Protein AF-A0A6M0ARW4-F1 (afdb_monomer_lite)

Structure (mmCIF, N/CA/C/O backbone):
data_AF-A0A6M0ARW4-F1
#
_entry.id   AF-A0A6M0ARW4-F1
#
loop_
_atom_site.group_PDB
_atom_site.id
_atom_site.type_symbol
_atom_site.label_atom_id
_atom_site.label_alt_id
_atom_site.label_comp_id
_atom_site.label_asym_id
_atom_site.label_entity_id
_atom_site.label_seq_id
_atom_site.pdbx_PDB_ins_code
_atom_site.Cartn_x
_atom_site.Cartn_y
_atom_site.Cartn_z
_atom_site.occupancy
_atom_site.B_iso_or_equiv
_atom_site.auth_seq_id
_atom_site.auth_comp_id
_atom_site.auth_asym_id
_atom_site.auth_atom_id
_atom_site.pdbx_PDB_model_num
ATOM 1 N N . GLY A 1 1 ? 1.676 -2.191 12.929 1.00 78.69 1 GLY A N 1
ATOM 2 C CA . GLY A 1 1 ? 1.325 -2.991 14.119 1.00 78.69 1 GLY A CA 1
ATOM 3 C C . GLY A 1 1 ? 0.892 -2.120 15.282 1.00 78.69 1 GLY A C 1
ATOM 4 O O . GLY A 1 1 ? -0.238 -2.242 15.729 1.00 78.69 1 GLY A O 1
ATOM 5 N N . GLU A 1 2 ? 1.760 -1.214 15.736 1.00 92.44 2 GLU A N 1
ATOM 6 C CA . GLU A 1 2 ? 1.558 -0.422 16.962 1.00 92.44 2 GLU A CA 1
ATOM 7 C C . GLU A 1 2 ? 0.246 0.374 17.004 1.00 92.44 2 GLU A C 1
ATOM 9 O O . GLU A 1 2 ? -0.464 0.299 18.000 1.00 92.44 2 GLU A O 1
ATOM 14 N N . ARG A 1 3 ? -0.133 1.066 15.91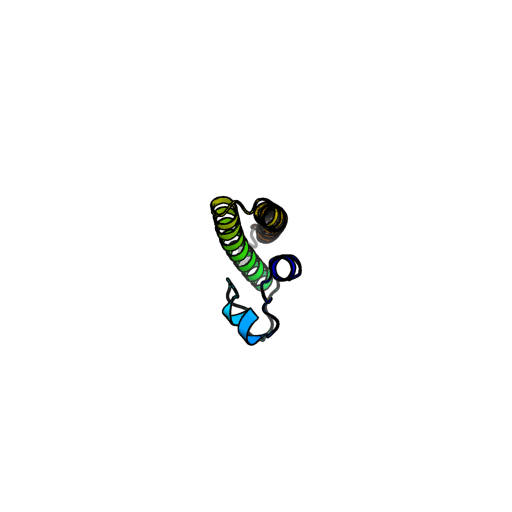6 1.00 93.00 3 ARG A N 1
ATOM 15 C CA . ARG A 1 3 ? -1.409 1.808 15.847 1.00 93.00 3 ARG A CA 1
ATOM 16 C C . ARG A 1 3 ? -2.624 0.909 16.084 1.00 93.00 3 ARG A C 1
ATOM 18 O O . ARG A 1 3 ? -3.505 1.286 16.844 1.00 93.00 3 ARG A O 1
ATOM 25 N N . LEU A 1 4 ? -2.656 -0.265 15.452 1.00 93.38 4 LEU A N 1
ATOM 26 C CA . LEU A 1 4 ? -3.754 -1.223 15.587 1.00 93.38 4 LEU A CA 1
ATOM 27 C C . LEU A 1 4 ? -3.836 -1.763 17.022 1.00 93.38 4 LEU A C 1
ATOM 29 O O . LEU A 1 4 ? -4.915 -1.763 17.603 1.00 93.38 4 LEU A O 1
ATOM 33 N N . ASN A 1 5 ? -2.691 -2.127 17.610 1.00 94.50 5 ASN A N 1
ATOM 34 C CA . ASN A 1 5 ? -2.610 -2.563 19.007 1.00 94.50 5 ASN A CA 1
ATOM 35 C C . ASN A 1 5 ? -3.043 -1.466 19.990 1.00 94.50 5 ASN A C 1
ATOM 37 O O . ASN A 1 5 ? -3.802 -1.729 20.916 1.00 94.50 5 ASN A O 1
ATOM 41 N N . GLY A 1 6 ? -2.629 -0.217 19.756 1.00 93.19 6 GLY A N 1
ATOM 42 C CA . GLY A 1 6 ? -3.037 0.935 20.565 1.00 93.19 6 GLY A CA 1
ATOM 43 C C . GLY A 1 6 ? -4.536 1.258 20.493 1.00 93.19 6 GLY A C 1
ATOM 44 O O . GLY A 1 6 ? -5.058 1.885 21.407 1.00 93.19 6 GLY A O 1
ATOM 45 N N . LEU A 1 7 ? -5.232 0.811 19.442 1.00 94.62 7 LEU A N 1
ATOM 46 C CA . LEU A 1 7 ? -6.692 0.898 19.302 1.00 94.62 7 LEU A CA 1
ATOM 47 C C . LEU A 1 7 ? -7.423 -0.354 19.836 1.00 94.62 7 LEU A C 1
ATOM 49 O O . LEU A 1 7 ? -8.636 -0.462 19.679 1.00 94.62 7 LEU A O 1
ATOM 53 N N . GLY A 1 8 ? -6.703 -1.298 20.455 1.00 95.50 8 GLY A N 1
ATOM 54 C CA . GLY A 1 8 ? -7.257 -2.541 21.004 1.00 95.50 8 GLY A CA 1
ATOM 55 C C . GLY A 1 8 ? -7.377 -3.699 20.004 1.00 95.50 8 GLY A C 1
ATOM 56 O O . GLY A 1 8 ? -7.961 -4.727 20.335 1.00 95.50 8 GLY A O 1
ATOM 57 N N . GLY A 1 9 ? -6.844 -3.558 18.787 1.00 94.06 9 GLY A N 1
ATOM 58 C CA . GLY A 1 9 ? -6.813 -4.623 17.781 1.00 94.06 9 GLY A CA 1
ATOM 59 C C . GLY A 1 9 ? -5.581 -5.525 17.897 1.00 94.06 9 GLY A C 1
ATOM 60 O O . GLY A 1 9 ? -4.532 -5.109 18.376 1.00 94.06 9 GLY A O 1
ATOM 61 N N . ILE A 1 10 ? -5.668 -6.759 17.397 1.00 95.12 10 ILE A N 1
ATOM 62 C CA . ILE A 1 10 ? -4.538 -7.702 17.383 1.00 95.12 10 ILE A CA 1
ATOM 63 C C . ILE A 1 10 ? -3.904 -7.695 15.982 1.00 95.12 10 ILE A C 1
ATOM 65 O O . ILE A 1 10 ? -4.593 -8.021 15.012 1.00 95.12 10 ILE A O 1
ATOM 69 N N . PRO A 1 11 ? -2.620 -7.317 15.825 1.00 94.50 11 PRO A N 1
ATOM 70 C CA . PRO A 1 11 ? -1.964 -7.336 14.522 1.00 94.50 11 PRO A CA 1
ATOM 71 C C . PRO A 1 11 ? -1.752 -8.762 14.008 1.00 94.50 11 PRO A C 1
ATOM 73 O O . PRO A 1 11 ? -1.506 -9.686 14.780 1.00 94.50 11 PRO A O 1
ATOM 76 N N . ALA A 1 12 ? -1.796 -8.930 12.684 1.00 94.81 12 ALA A N 1
ATOM 77 C CA . ALA A 1 12 ? -1.384 -10.174 12.047 1.00 94.81 12 ALA A CA 1
ATOM 78 C C . ALA A 1 12 ? 0.122 -10.394 12.260 1.00 94.81 12 ALA A C 1
ATOM 80 O O . ALA A 1 12 ? 0.930 -9.515 11.958 1.00 94.81 12 ALA A O 1
ATOM 81 N N . THR A 1 13 ? 0.487 -11.563 12.785 1.00 93.50 13 THR A N 1
ATOM 82 C CA . THR A 1 13 ? 1.881 -11.921 13.099 1.00 93.50 13 THR A CA 1
ATOM 83 C C . THR A 1 13 ? 2.339 -13.220 12.439 1.00 93.50 13 THR A C 1
ATOM 85 O O . THR A 1 13 ? 3.540 -13.459 12.356 1.00 93.50 13 THR A O 1
ATOM 88 N N . SER A 1 14 ? 1.420 -14.059 11.949 1.00 95.88 14 SER A N 1
ATOM 89 C CA . SER A 1 14 ? 1.763 -15.302 11.254 1.00 95.88 14 SER A CA 1
ATOM 90 C C . SER A 1 14 ? 1.925 -15.077 9.751 1.00 95.88 14 SER A C 1
ATOM 92 O O . SER A 1 14 ? 1.160 -14.329 9.141 1.00 95.88 14 SER A O 1
ATOM 94 N N . PHE A 1 15 ? 2.876 -15.780 9.127 1.00 94.69 15 PHE A N 1
ATOM 95 C CA . PHE A 1 15 ? 3.090 -15.704 7.676 1.00 94.69 15 PHE A CA 1
ATOM 96 C C . PHE A 1 15 ? 1.842 -16.078 6.873 1.00 94.69 15 PHE A C 1
ATOM 98 O O . PHE A 1 15 ? 1.525 -15.406 5.900 1.00 94.69 15 PHE A O 1
ATOM 105 N N . ALA A 1 16 ? 1.088 -17.087 7.323 1.00 96.19 16 ALA A N 1
ATOM 106 C CA . ALA A 1 16 ? -0.162 -17.481 6.679 1.00 96.19 16 ALA A CA 1
ATOM 107 C C . ALA A 1 16 ? -1.183 -16.332 6.653 1.00 96.19 16 ALA A C 1
ATOM 109 O O . ALA A 1 16 ? -1.778 -16.064 5.613 1.00 96.19 16 ALA A O 1
ATOM 110 N N . LYS A 1 17 ? -1.347 -15.605 7.770 1.00 95.69 17 LYS A N 1
ATOM 111 C CA . LYS A 1 17 ? -2.289 -14.481 7.823 1.00 95.69 17 LYS A CA 1
ATOM 112 C C . LYS A 1 17 ? -1.792 -13.275 7.029 1.00 95.69 17 LYS A C 1
ATOM 114 O O . LYS A 1 17 ? -2.598 -12.579 6.425 1.00 95.69 17 LYS A O 1
ATOM 119 N N . LEU A 1 18 ? -0.482 -13.028 7.016 1.00 94.94 18 LEU A N 1
ATOM 120 C CA . LEU A 1 18 ? 0.112 -11.974 6.191 1.00 94.94 18 LEU A CA 1
ATOM 121 C C . LEU A 1 18 ? -0.087 -12.253 4.695 1.00 94.94 18 LEU A C 1
ATOM 123 O O . LEU A 1 18 ? -0.452 -11.339 3.965 1.00 94.94 18 LEU A O 1
ATOM 127 N N . ALA A 1 19 ? 0.081 -13.505 4.261 1.00 94.19 19 ALA A N 1
ATOM 128 C CA . ALA A 1 19 ? -0.179 -13.917 2.884 1.00 94.19 19 ALA A CA 1
ATOM 129 C C . ALA A 1 19 ? -1.664 -13.773 2.512 1.00 94.19 19 ALA A C 1
ATOM 131 O O . ALA A 1 19 ? -1.976 -13.243 1.452 1.00 94.19 19 ALA A O 1
ATOM 132 N N . GLU A 1 20 ? -2.579 -14.171 3.404 1.00 95.19 20 GLU A N 1
ATOM 133 C CA . GLU A 1 20 ? -4.031 -14.012 3.213 1.00 95.19 20 GLU A CA 1
ATOM 134 C C . GLU A 1 20 ? -4.448 -12.539 3.052 1.00 95.19 20 GLU A C 1
ATOM 136 O O . GLU A 1 20 ? -5.352 -12.225 2.285 1.00 95.19 20 GLU A O 1
ATOM 141 N N . LEU A 1 21 ? -3.792 -11.630 3.779 1.00 95.94 21 LEU A N 1
ATOM 142 C CA . LEU A 1 21 ? -4.080 -10.193 3.750 1.00 95.94 21 LEU A CA 1
ATOM 143 C C . LEU A 1 21 ? -3.291 -9.429 2.672 1.00 95.94 21 LEU A C 1
ATOM 145 O O . LEU A 1 21 ? -3.430 -8.208 2.570 1.00 95.94 21 LEU A O 1
ATOM 149 N N . CYS A 1 22 ? -2.443 -10.106 1.896 1.00 96.44 22 CYS A N 1
ATOM 150 C CA . CYS A 1 22 ? -1.624 -9.466 0.877 1.00 96.44 22 CYS A CA 1
ATOM 151 C C . CYS A 1 22 ? -2.499 -8.958 -0.278 1.00 96.44 22 CYS A C 1
ATOM 153 O O . CYS A 1 22 ? -3.357 -9.673 -0.789 1.00 96.44 22 CYS A O 1
ATOM 155 N N . CYS A 1 23 ? -2.282 -7.713 -0.706 1.00 96.94 23 CYS A N 1
ATOM 156 C CA . CYS A 1 23 ? -3.063 -7.082 -1.779 1.00 96.94 23 CYS A CA 1
ATOM 157 C C . CYS A 1 23 ? -2.464 -7.259 -3.180 1.00 96.94 23 CYS A C 1
ATOM 159 O O . CYS A 1 23 ? -3.004 -6.737 -4.149 1.00 96.94 23 CYS A O 1
ATOM 161 N N . PHE A 1 24 ? -1.359 -7.986 -3.285 1.00 96.69 24 PHE A N 1
ATOM 162 C CA . PHE A 1 24 ? -0.693 -8.328 -4.534 1.00 96.69 24 PHE A CA 1
ATOM 163 C C . PHE A 1 24 ? -0.241 -9.788 -4.478 1.00 96.69 24 PHE A C 1
ATOM 165 O O . PHE A 1 24 ? -0.222 -10.401 -3.410 1.00 96.69 24 PHE A O 1
ATOM 172 N N . THR A 1 25 ? 0.114 -10.352 -5.630 1.00 92.94 25 THR A N 1
ATOM 173 C CA . THR A 1 25 ? 0.629 -11.725 -5.702 1.00 92.94 25 THR A CA 1
ATOM 174 C C . THR A 1 25 ? 2.118 -11.717 -5.361 1.00 92.94 25 THR A C 1
ATOM 176 O O . THR A 1 25 ? 2.870 -11.059 -6.079 1.00 92.94 25 THR A O 1
ATOM 179 N N . PRO A 1 26 ? 2.565 -12.405 -4.294 1.00 92.25 26 PRO A N 1
ATOM 180 C CA . PRO A 1 26 ? 3.989 -12.566 -4.027 1.00 92.25 26 PRO A CA 1
ATOM 181 C C . PRO A 1 26 ? 4.667 -13.324 -5.170 1.00 92.25 26 PRO A C 1
ATOM 183 O O . PRO A 1 26 ? 4.084 -14.258 -5.725 1.00 92.25 26 PRO A O 1
ATOM 186 N N . GLU A 1 27 ? 5.892 -12.936 -5.511 1.00 91.56 27 GLU A N 1
ATOM 187 C CA . GLU A 1 27 ? 6.683 -13.650 -6.512 1.00 91.56 27 GLU A CA 1
ATOM 188 C C . GLU A 1 27 ? 6.947 -15.095 -6.068 1.00 91.56 27 GLU A C 1
ATOM 190 O O . GLU A 1 27 ? 7.187 -15.365 -4.890 1.00 91.56 27 GLU A O 1
ATOM 195 N N . SER A 1 28 ? 6.917 -16.035 -7.016 1.00 92.25 28 SER A N 1
ATOM 196 C CA . SER A 1 28 ? 7.337 -17.409 -6.747 1.00 92.25 28 SER A CA 1
ATOM 197 C C . SER A 1 28 ? 8.851 -17.501 -6.605 1.00 92.25 28 SER A C 1
ATOM 199 O O . SER A 1 28 ? 9.581 -16.728 -7.231 1.00 92.25 28 SER A O 1
ATOM 201 N N . ASP A 1 29 ? 9.306 -18.511 -5.865 1.00 93.38 29 ASP A N 1
ATOM 202 C CA . ASP A 1 29 ? 10.722 -18.840 -5.725 1.00 93.38 29 ASP A CA 1
ATOM 203 C C . ASP A 1 29 ? 11.407 -18.955 -7.095 1.00 93.38 29 ASP A C 1
ATOM 205 O O . ASP A 1 29 ? 10.925 -19.642 -8.000 1.00 93.38 29 ASP A O 1
ATOM 209 N N . GLY A 1 30 ? 12.550 -18.287 -7.252 1.00 93.38 30 GLY A N 1
ATOM 210 C CA . GLY A 1 30 ? 13.289 -18.294 -8.507 1.00 93.38 30 GLY A CA 1
ATOM 211 C C . GLY A 1 30 ? 14.244 -17.119 -8.659 1.00 93.38 30 GLY A C 1
ATOM 212 O O . GLY A 1 30 ? 14.547 -16.403 -7.707 1.00 93.38 30 GLY A O 1
ATOM 213 N N . VAL A 1 31 ? 14.731 -16.945 -9.887 1.00 93.88 31 VAL A N 1
ATOM 214 C CA . VAL A 1 31 ? 15.585 -15.825 -10.290 1.00 93.88 31 VAL A CA 1
ATOM 215 C C . VAL A 1 31 ? 14.910 -15.114 -11.454 1.00 93.88 31 VAL A C 1
ATOM 217 O O . VAL A 1 31 ? 14.577 -15.747 -12.456 1.00 93.88 31 VAL A O 1
ATOM 220 N N . TYR A 1 32 ? 14.751 -13.802 -11.330 1.00 93.25 32 TYR A N 1
ATOM 221 C CA . TYR A 1 32 ? 14.168 -12.943 -12.354 1.00 93.25 32 TYR A CA 1
ATOM 222 C C . TYR A 1 32 ? 15.237 -12.014 -12.914 1.00 93.25 32 TYR A C 1
ATOM 224 O O . TYR A 1 32 ? 16.219 -11.684 -12.243 1.00 93.25 32 TYR A O 1
ATOM 232 N N . ASN A 1 33 ? 15.056 -11.577 -14.159 1.00 95.25 33 ASN A N 1
ATOM 233 C CA . ASN A 1 33 ? 15.897 -10.503 -14.667 1.00 95.25 33 ASN A CA 1
ATOM 234 C C . ASN A 1 33 ? 15.525 -9.181 -13.972 1.00 95.25 33 ASN A C 1
ATOM 236 O O . ASN A 1 33 ? 14.389 -8.990 -13.539 1.00 95.25 33 ASN A O 1
ATOM 240 N N . SER A 1 34 ? 16.474 -8.249 -13.881 1.00 94.00 34 SER A N 1
ATOM 241 C CA . SER A 1 34 ? 16.265 -7.007 -13.127 1.00 94.00 34 SER A CA 1
ATOM 242 C C . SER A 1 34 ? 15.094 -6.171 -13.647 1.00 94.00 34 SER A C 1
ATOM 244 O O . SER A 1 34 ? 14.447 -5.491 -12.862 1.00 94.00 34 SER A O 1
ATOM 246 N N . ARG A 1 35 ? 14.787 -6.224 -14.951 1.00 94.81 35 ARG A N 1
ATOM 247 C CA . ARG A 1 35 ? 13.640 -5.499 -15.515 1.00 94.81 35 ARG A CA 1
ATOM 248 C C . ARG A 1 35 ? 12.312 -6.103 -15.048 1.00 94.81 35 ARG A C 1
ATOM 250 O O . ARG A 1 35 ? 11.454 -5.352 -14.607 1.00 94.81 35 ARG A O 1
ATOM 257 N N . GLN A 1 36 ? 12.182 -7.428 -15.082 1.00 95.19 36 GLN A N 1
ATOM 258 C CA . GLN A 1 36 ? 11.008 -8.158 -14.593 1.00 95.19 36 GLN A CA 1
ATOM 259 C C . GLN A 1 36 ? 10.773 -7.911 -13.103 1.00 95.19 36 GLN A C 1
ATOM 261 O O . GLN A 1 36 ? 9.645 -7.637 -12.715 1.00 95.19 36 GLN A O 1
ATOM 266 N N . MET A 1 37 ? 11.834 -7.932 -12.286 1.00 95.44 37 MET A N 1
ATOM 267 C CA . MET A 1 37 ? 11.721 -7.610 -10.856 1.00 95.44 37 MET A CA 1
ATOM 268 C C . MET A 1 37 ? 11.125 -6.214 -10.647 1.00 95.44 37 MET A C 1
ATOM 270 O O . MET A 1 37 ? 10.164 -6.049 -9.907 1.00 95.44 37 MET A O 1
ATOM 274 N N . VAL A 1 38 ? 11.639 -5.209 -11.363 1.00 96.62 38 VAL A N 1
ATOM 275 C CA . VAL A 1 38 ? 11.153 -3.826 -11.242 1.00 96.62 38 VAL A CA 1
ATOM 276 C C . VAL A 1 38 ? 9.717 -3.675 -11.771 1.00 96.62 38 VAL A C 1
ATOM 278 O O . VAL A 1 38 ? 8.945 -2.880 -11.236 1.00 96.62 38 VAL A O 1
ATOM 281 N N . GLU A 1 39 ? 9.325 -4.432 -12.799 1.00 96.44 39 GLU A N 1
ATOM 282 C CA . GLU A 1 39 ? 7.938 -4.483 -13.289 1.00 96.44 39 GLU A CA 1
ATOM 283 C C . GLU A 1 39 ? 6.986 -5.069 -12.239 1.00 96.44 39 GLU A C 1
ATOM 285 O O . GLU A 1 39 ? 5.906 -4.515 -12.010 1.00 96.44 39 GLU A O 1
ATOM 290 N N . HIS A 1 40 ? 7.392 -6.147 -11.566 1.00 96.94 40 HIS A N 1
ATOM 291 C CA . HIS A 1 40 ? 6.624 -6.741 -10.475 1.00 96.94 40 HIS A CA 1
ATOM 292 C C . HIS A 1 40 ? 6.535 -5.799 -9.267 1.00 96.94 40 HIS A C 1
ATOM 294 O O . HIS A 1 40 ? 5.438 -5.592 -8.743 1.00 96.94 40 HIS A O 1
ATOM 300 N N . ASP A 1 41 ? 7.642 -5.155 -8.885 1.00 97.12 41 ASP A N 1
ATOM 301 C CA . ASP A 1 41 ? 7.668 -4.145 -7.824 1.00 97.12 41 ASP A CA 1
ATOM 302 C C . ASP A 1 41 ? 6.713 -2.986 -8.140 1.00 97.12 41 ASP A C 1
ATOM 304 O O . ASP A 1 41 ? 5.929 -2.567 -7.287 1.00 97.12 41 ASP A O 1
ATOM 308 N N . LEU A 1 42 ? 6.712 -2.488 -9.384 1.00 98.00 42 LEU A N 1
ATOM 309 C CA . LEU A 1 42 ? 5.800 -1.422 -9.803 1.00 98.00 42 LEU A CA 1
ATOM 310 C C . LEU A 1 42 ? 4.333 -1.859 -9.677 1.00 98.00 42 LEU A C 1
ATOM 312 O O . LEU A 1 42 ? 3.509 -1.094 -9.168 1.00 98.00 42 LEU A O 1
ATOM 316 N N . ALA A 1 43 ? 4.000 -3.077 -10.108 1.00 97.94 43 ALA A N 1
ATOM 317 C CA . ALA A 1 43 ? 2.647 -3.620 -9.992 1.00 97.94 43 ALA A CA 1
ATOM 318 C C . ALA A 1 43 ? 2.213 -3.801 -8.522 1.00 97.94 43 ALA A C 1
ATOM 320 O O . ALA A 1 43 ? 1.062 -3.515 -8.163 1.00 97.94 43 ALA A O 1
ATOM 321 N N . ALA A 1 44 ? 3.133 -4.224 -7.652 1.00 98.06 44 ALA A N 1
ATOM 322 C CA . ALA A 1 44 ? 2.888 -4.348 -6.219 1.00 98.06 44 ALA A CA 1
ATOM 323 C C . ALA A 1 44 ? 2.643 -2.975 -5.571 1.00 98.06 44 ALA A C 1
ATOM 325 O O . ALA A 1 44 ? 1.631 -2.792 -4.892 1.00 98.06 44 ALA A O 1
ATOM 326 N N . GLU A 1 45 ? 3.496 -1.980 -5.838 1.00 98.19 45 GLU A N 1
ATOM 327 C CA . GLU A 1 45 ? 3.323 -0.614 -5.327 1.00 98.19 45 GLU A CA 1
ATOM 328 C C . GLU A 1 45 ? 1.991 -0.001 -5.789 1.00 98.19 45 GLU A C 1
ATOM 330 O O . GLU A 1 45 ? 1.272 0.600 -4.990 1.00 98.19 45 GLU A O 1
ATOM 335 N N . GLN A 1 46 ? 1.592 -0.212 -7.048 1.00 98.31 46 GLN A N 1
ATOM 336 C CA . GLN A 1 46 ? 0.289 0.233 -7.558 1.00 98.31 46 GLN A CA 1
ATOM 337 C C . GLN A 1 46 ? -0.891 -0.408 -6.813 1.00 98.31 46 GLN A C 1
ATOM 339 O O . GLN A 1 46 ? -1.867 0.280 -6.495 1.00 98.31 46 GLN A O 1
ATOM 344 N N . SER A 1 47 ? -0.794 -1.697 -6.484 1.00 98.50 47 SER A N 1
ATOM 345 C CA . SER A 1 47 ? -1.815 -2.411 -5.704 1.00 98.50 47 SER A CA 1
ATOM 346 C C . SER A 1 47 ? -1.899 -1.876 -4.268 1.00 98.50 47 SER A C 1
ATOM 348 O O . SER A 1 47 ? -2.991 -1.628 -3.747 1.00 98.50 47 SER A O 1
ATOM 350 N N . ILE A 1 48 ? -0.749 -1.590 -3.649 1.00 98.44 48 ILE A N 1
ATOM 35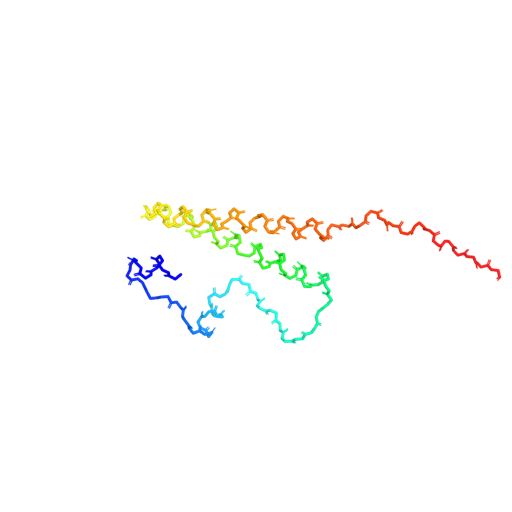1 C CA . ILE A 1 48 ? -0.672 -0.978 -2.315 1.00 98.44 48 ILE A CA 1
ATOM 352 C C . ILE A 1 48 ? -1.284 0.429 -2.328 1.00 98.44 48 ILE A C 1
ATOM 354 O O . ILE A 1 48 ? -2.063 0.759 -1.433 1.00 98.44 48 ILE A O 1
ATOM 358 N N . ILE A 1 49 ? -0.998 1.251 -3.345 1.00 98.62 49 ILE A N 1
ATOM 359 C CA . ILE A 1 49 ? -1.586 2.594 -3.505 1.00 98.62 49 ILE A CA 1
ATOM 360 C C . ILE A 1 49 ? -3.116 2.518 -3.510 1.00 98.62 49 ILE A C 1
ATOM 362 O O . ILE A 1 49 ? -3.775 3.283 -2.799 1.00 98.62 49 ILE A O 1
ATOM 366 N N . GLN A 1 50 ? -3.692 1.593 -4.283 1.00 98.44 50 GLN A N 1
ATOM 367 C CA . GLN A 1 50 ? -5.145 1.407 -4.342 1.00 98.44 50 GLN A CA 1
ATOM 368 C C . GLN A 1 50 ? -5.719 1.025 -2.973 1.00 98.44 50 GLN A C 1
ATOM 370 O O . GLN A 1 50 ? -6.682 1.650 -2.513 1.00 98.44 50 GLN A O 1
ATOM 375 N N . LEU A 1 51 ? -5.096 0.061 -2.286 1.00 98.50 51 LEU A N 1
ATOM 376 C CA . LEU A 1 51 ? -5.528 -0.355 -0.956 1.00 98.50 51 LEU A CA 1
ATOM 377 C C . LEU A 1 51 ? -5.459 0.810 0.040 1.00 98.50 51 LEU A C 1
ATOM 379 O O . LEU A 1 51 ? -6.455 1.109 0.695 1.00 98.50 51 LEU A O 1
ATOM 383 N N . VAL A 1 52 ? -4.322 1.501 0.140 1.00 98.31 52 VAL A N 1
ATOM 384 C CA . VAL A 1 52 ? -4.123 2.580 1.121 1.00 98.31 52 VAL A CA 1
ATOM 385 C C . VAL A 1 52 ? -5.100 3.733 0.886 1.00 98.31 52 VAL A C 1
ATOM 387 O O . VAL A 1 52 ? -5.643 4.262 1.854 1.00 98.31 52 VAL A O 1
ATOM 390 N N . ARG A 1 53 ? -5.404 4.082 -0.372 1.00 98.44 53 ARG A N 1
ATOM 391 C CA . ARG A 1 53 ? -6.436 5.086 -0.691 1.00 98.44 53 ARG A CA 1
ATOM 392 C C . ARG A 1 53 ? -7.816 4.665 -0.190 1.00 98.44 53 ARG A C 1
ATOM 394 O O . ARG A 1 53 ? -8.506 5.473 0.429 1.00 98.44 53 ARG A O 1
ATOM 401 N N . SER A 1 54 ? -8.202 3.405 -0.404 1.00 98.25 54 SER A N 1
ATOM 402 C CA . SER A 1 54 ? -9.491 2.894 0.083 1.00 98.25 54 SER A CA 1
ATOM 403 C C . SER A 1 54 ? -9.577 2.905 1.619 1.00 98.25 54 SER A C 1
ATOM 405 O O . SER A 1 54 ? -10.572 3.358 2.182 1.00 98.25 54 SER A O 1
ATOM 407 N N . GLN A 1 55 ? -8.500 2.505 2.302 1.00 97.88 55 GLN A N 1
ATOM 408 C CA . GLN A 1 55 ? -8.416 2.475 3.764 1.00 97.88 55 GLN A CA 1
ATOM 409 C C . GLN A 1 55 ? -8.384 3.882 4.375 1.00 97.88 55 GLN A C 1
ATOM 411 O O . GLN A 1 55 ? -9.009 4.121 5.407 1.00 97.88 55 GLN A O 1
ATOM 416 N N . ALA A 1 56 ? -7.720 4.844 3.728 1.00 98.19 56 ALA A N 1
ATOM 417 C CA . ALA A 1 56 ? -7.743 6.246 4.143 1.00 98.19 56 ALA A CA 1
ATOM 418 C C . ALA A 1 56 ? -9.158 6.839 4.066 1.00 98.19 56 ALA A C 1
ATOM 420 O O . ALA A 1 56 ? -9.601 7.479 5.022 1.00 98.19 56 ALA A O 1
ATOM 421 N N . ALA A 1 57 ? -9.886 6.572 2.976 1.00 98.06 57 ALA A N 1
ATOM 422 C CA . ALA A 1 57 ? -11.278 6.995 2.821 1.00 98.06 57 ALA A CA 1
ATOM 423 C C . ALA A 1 57 ? -12.195 6.346 3.873 1.00 98.06 57 ALA A C 1
ATOM 425 O O . ALA A 1 57 ? -13.048 7.014 4.462 1.00 98.06 57 ALA A O 1
ATOM 426 N N . GLN A 1 58 ? -11.983 5.062 4.173 1.00 98.00 58 GLN A N 1
ATOM 427 C CA . GLN A 1 58 ? -12.724 4.372 5.226 1.00 98.00 58 GLN A CA 1
ATOM 428 C C . GLN A 1 58 ? -12.432 4.967 6.611 1.00 98.00 58 GLN A C 1
ATOM 430 O O . GLN A 1 58 ? -13.367 5.278 7.348 1.00 98.00 58 GLN A O 1
ATOM 435 N N . ALA A 1 59 ? -11.161 5.187 6.956 1.00 97.38 59 ALA A N 1
ATOM 436 C CA . ALA A 1 59 ? -10.775 5.809 8.222 1.00 97.38 59 ALA A CA 1
ATOM 437 C C . ALA A 1 59 ? -11.385 7.212 8.376 1.00 97.38 59 ALA A C 1
ATOM 439 O O . ALA A 1 59 ? -11.870 7.559 9.452 1.00 97.38 59 ALA A O 1
ATOM 440 N N . GLU A 1 60 ? -11.434 7.997 7.294 1.00 97.00 60 GLU A N 1
ATOM 441 C CA . GLU A 1 60 ? -12.124 9.287 7.281 1.00 97.00 60 GLU A CA 1
ATOM 442 C C . GLU A 1 60 ? -13.624 9.151 7.557 1.00 97.00 60 GLU A C 1
ATOM 444 O O . GLU A 1 60 ? -14.149 9.886 8.394 1.00 97.00 60 GLU A O 1
ATOM 449 N N . SER A 1 61 ? -14.299 8.196 6.910 1.00 97.81 61 SER A N 1
ATOM 450 C CA . SER A 1 61 ? -15.740 7.971 7.100 1.00 97.81 61 SER A CA 1
ATOM 451 C C . SER A 1 61 ? -16.110 7.593 8.540 1.00 97.81 61 SER A C 1
ATOM 453 O O . SER A 1 61 ? -17.195 7.925 9.010 1.00 97.81 61 SER A O 1
ATOM 455 N N . LEU A 1 62 ? -15.185 6.952 9.262 1.00 97.06 62 LEU A N 1
ATOM 456 C CA . LEU A 1 62 ? -15.333 6.558 10.665 1.00 97.06 62 LEU A CA 1
ATOM 457 C C . LEU A 1 62 ? -14.861 7.644 11.649 1.00 97.06 62 LEU A C 1
ATOM 459 O O . LEU A 1 62 ? -14.924 7.450 12.861 1.00 97.06 62 LEU A O 1
ATOM 463 N N . GLY A 1 63 ? -14.370 8.781 11.148 1.00 96.88 63 GLY A N 1
ATOM 464 C CA . GLY A 1 63 ? -13.852 9.877 11.966 1.00 96.88 63 GLY A CA 1
ATOM 465 C C . GLY A 1 63 ? -12.457 9.638 12.557 1.00 96.88 63 GLY A C 1
ATOM 466 O O . GLY A 1 63 ? -11.986 10.464 13.342 1.00 96.88 63 GLY A O 1
ATOM 467 N N . ASP A 1 64 ? -11.750 8.570 12.171 1.00 97.31 64 ASP A N 1
ATOM 468 C CA . ASP A 1 64 ? -10.394 8.278 12.649 1.00 97.31 64 ASP A CA 1
ATOM 469 C C . ASP A 1 64 ? -9.343 9.098 11.883 1.00 97.31 64 ASP A C 1
ATOM 471 O O . ASP A 1 64 ? -8.637 8.630 10.982 1.00 97.31 64 ASP A O 1
ATOM 475 N N . ARG A 1 65 ? -9.231 10.371 12.273 1.00 96.88 65 ARG A N 1
ATOM 476 C CA . ARG A 1 65 ? -8.305 11.342 11.669 1.00 96.88 65 ARG A CA 1
ATOM 477 C C . ARG A 1 65 ? -6.837 10.937 11.806 1.00 96.88 65 ARG A C 1
ATOM 479 O O . ARG A 1 65 ? -6.049 11.202 10.902 1.00 96.88 65 ARG A O 1
ATOM 486 N N . ALA A 1 66 ? -6.463 10.304 12.917 1.00 97.06 66 ALA A N 1
ATOM 487 C CA . ALA A 1 66 ? -5.076 9.926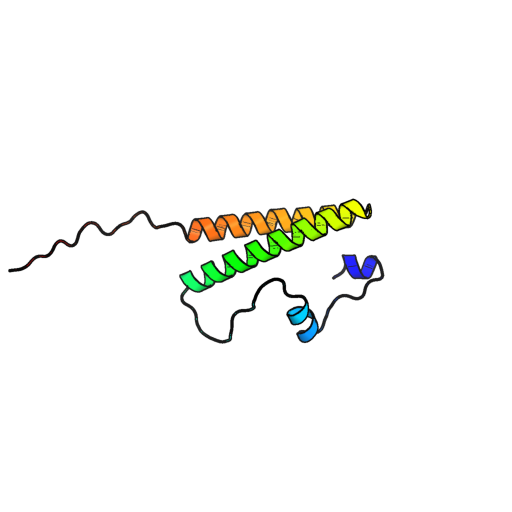 13.167 1.00 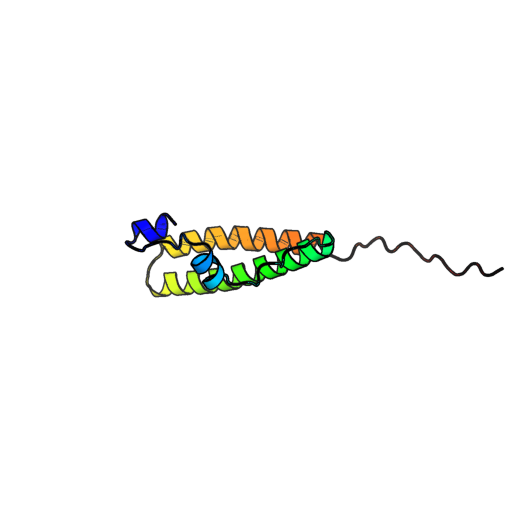97.06 66 ALA A CA 1
ATOM 488 C C . ALA A 1 66 ? -4.654 8.733 12.298 1.00 97.06 66 ALA A C 1
ATOM 490 O O . ALA A 1 66 ? -3.565 8.754 11.726 1.00 97.06 66 ALA A O 1
ATOM 491 N N . THR A 1 67 ? -5.517 7.726 12.135 1.00 97.25 67 THR A N 1
ATOM 492 C CA . THR A 1 67 ? -5.242 6.606 11.223 1.00 97.25 67 THR A CA 1
ATOM 493 C C . THR A 1 67 ? -5.236 7.067 9.767 1.00 97.25 67 THR A C 1
ATOM 495 O O . THR A 1 67 ? -4.318 6.706 9.033 1.00 97.25 67 THR A O 1
ATOM 498 N N . ARG A 1 68 ? -6.168 7.946 9.366 1.00 97.88 68 ARG A N 1
ATOM 499 C CA . ARG A 1 68 ? -6.137 8.584 8.039 1.00 97.88 68 ARG A CA 1
ATOM 500 C C . ARG A 1 68 ? -4.795 9.277 7.777 1.00 97.88 68 ARG A C 1
ATOM 502 O O . ARG A 1 68 ? -4.168 9.009 6.759 1.00 97.88 68 ARG A O 1
ATOM 509 N N . TYR A 1 69 ? -4.332 10.119 8.700 1.00 97.94 69 TYR A N 1
ATOM 510 C CA . TYR A 1 69 ? -3.056 10.828 8.560 1.00 97.94 69 TYR A CA 1
ATOM 511 C C . TYR A 1 69 ? -1.861 9.874 8.398 1.00 97.94 69 TYR A C 1
ATOM 513 O O . TYR A 1 69 ? -0.952 10.125 7.605 1.00 97.94 69 TYR A O 1
ATOM 521 N N . LEU A 1 70 ? -1.858 8.755 9.129 1.00 97.81 70 LEU A N 1
ATOM 522 C CA . LEU A 1 70 ? -0.835 7.722 8.964 1.00 97.81 70 LEU A CA 1
ATOM 523 C C . LEU A 1 70 ? -0.904 7.072 7.577 1.00 97.81 70 LEU A C 1
ATOM 525 O O . LEU A 1 70 ? 0.139 6.900 6.946 1.00 97.81 70 LEU A O 1
ATOM 529 N N . TYR A 1 71 ? -2.102 6.757 7.080 1.00 98.19 71 TYR A N 1
ATOM 530 C CA . TYR A 1 71 ? -2.268 6.231 5.726 1.00 98.19 71 TYR A CA 1
ATOM 531 C C . TYR A 1 71 ? -1.818 7.222 4.656 1.00 98.19 71 TYR A C 1
ATOM 533 O O . TYR A 1 71 ? -1.124 6.814 3.734 1.00 98.19 71 TYR A O 1
ATOM 541 N N . GLU A 1 72 ? -2.108 8.515 4.793 1.00 98.12 72 GLU A N 1
ATOM 542 C CA . GLU A 1 72 ? -1.652 9.542 3.845 1.00 98.12 72 GLU A CA 1
ATOM 543 C C . GLU A 1 72 ? -0.119 9.658 3.800 1.00 98.12 72 GLU A C 1
ATOM 545 O O . GLU A 1 72 ? 0.465 9.790 2.725 1.00 98.12 72 GLU A O 1
ATOM 550 N N . LYS A 1 73 ? 0.563 9.529 4.947 1.00 98.44 73 LYS A N 1
ATOM 551 C CA . LYS A 1 73 ? 2.035 9.466 4.986 1.00 98.44 73 LYS A CA 1
ATOM 552 C C . LYS A 1 73 ? 2.591 8.252 4.249 1.00 98.44 73 LYS A C 1
ATOM 554 O O . LYS A 1 73 ? 3.579 8.374 3.525 1.00 98.44 73 LYS A O 1
ATOM 559 N N . ILE A 1 74 ? 1.979 7.086 4.459 1.00 98.25 74 ILE A N 1
ATOM 560 C CA . ILE A 1 74 ? 2.363 5.849 3.771 1.00 98.25 74 ILE A CA 1
ATOM 561 C C . ILE A 1 74 ? 2.100 5.994 2.270 1.00 98.25 74 ILE A C 1
ATOM 563 O O . ILE A 1 74 ? 2.970 5.656 1.467 1.00 98.25 74 ILE A O 1
ATOM 567 N N . LEU A 1 75 ? 0.942 6.541 1.897 1.00 98.50 75 LEU A N 1
ATOM 568 C CA . LEU A 1 75 ? 0.530 6.761 0.517 1.00 98.50 75 LEU A CA 1
ATOM 569 C C . LEU A 1 75 ? 1.542 7.627 -0.228 1.00 98.50 75 LEU A C 1
ATOM 571 O O . LEU A 1 75 ? 2.051 7.183 -1.250 1.00 98.50 75 LEU A O 1
ATOM 575 N N . LEU A 1 76 ? 1.916 8.783 0.330 1.00 98.50 76 LEU A N 1
ATOM 576 C CA . LEU A 1 76 ? 2.883 9.692 -0.292 1.00 98.50 76 LEU A CA 1
ATOM 577 C C . LEU A 1 76 ? 4.202 8.982 -0.628 1.00 98.50 76 LEU A C 1
ATOM 579 O O . LEU A 1 76 ? 4.748 9.142 -1.716 1.00 98.50 76 LEU A O 1
ATOM 583 N N . LYS A 1 77 ? 4.709 8.157 0.296 1.00 98.62 77 LYS A N 1
ATOM 584 C CA . LYS A 1 77 ? 5.949 7.400 0.078 1.00 98.62 77 LYS A CA 1
ATOM 585 C C . LYS A 1 77 ? 5.800 6.261 -0.918 1.00 98.62 77 LYS A C 1
ATOM 587 O O . LYS A 1 77 ? 6.763 5.924 -1.596 1.00 98.62 77 LYS A O 1
ATOM 592 N N . THR A 1 78 ? 4.620 5.669 -0.995 1.00 98.38 78 THR A N 1
ATOM 593 C CA . THR A 1 78 ? 4.309 4.569 -1.915 1.00 98.38 78 THR A CA 1
ATOM 594 C C . THR A 1 78 ? 4.142 5.096 -3.342 1.00 98.38 78 THR A C 1
ATOM 596 O O . THR A 1 78 ? 4.715 4.543 -4.274 1.00 98.38 78 THR A O 1
ATOM 599 N N . GLU A 1 79 ? 3.482 6.242 -3.510 1.00 98.62 79 GLU A N 1
ATOM 600 C CA . GLU A 1 79 ? 3.383 6.958 -4.788 1.00 98.62 79 GLU A CA 1
ATOM 601 C C . GLU A 1 79 ? 4.755 7.424 -5.294 1.00 98.62 79 GLU A C 1
ATOM 603 O O . GLU A 1 79 ? 5.055 7.266 -6.475 1.00 98.62 79 GLU A O 1
ATOM 608 N N . GLU A 1 80 ? 5.616 7.925 -4.401 1.00 98.38 80 GLU A N 1
ATOM 609 C CA . GLU A 1 80 ? 6.999 8.287 -4.732 1.00 98.38 80 GLU A CA 1
ATOM 610 C C . GLU A 1 80 ? 7.794 7.073 -5.252 1.00 98.38 80 GLU A C 1
ATOM 612 O O . GLU A 1 80 ? 8.457 7.171 -6.284 1.00 98.38 80 GLU A O 1
ATOM 617 N N . ARG A 1 81 ? 7.692 5.906 -4.597 1.00 98.44 81 ARG A N 1
ATOM 618 C CA . ARG A 1 81 ? 8.351 4.673 -5.068 1.00 98.44 81 ARG A CA 1
ATOM 619 C C . ARG A 1 81 ? 7.813 4.215 -6.421 1.00 98.44 81 ARG A C 1
ATOM 621 O O . ARG A 1 81 ? 8.609 3.957 -7.319 1.00 98.44 81 ARG A O 1
ATOM 628 N N . ALA A 1 82 ? 6.492 4.182 -6.601 1.00 98.25 82 ALA A N 1
ATOM 629 C CA . ALA A 1 82 ? 5.881 3.821 -7.880 1.00 98.25 82 ALA A CA 1
ATOM 630 C C . ALA A 1 82 ? 6.330 4.757 -9.016 1.00 98.25 82 ALA A C 1
ATOM 632 O O . ALA A 1 82 ? 6.645 4.293 -10.112 1.00 98.25 82 ALA A O 1
ATOM 633 N N . TYR A 1 83 ? 6.423 6.065 -8.749 1.00 97.44 83 TYR A N 1
ATOM 634 C CA . TYR A 1 83 ? 6.962 7.037 -9.698 1.00 97.44 83 TYR A CA 1
ATOM 635 C C . TYR A 1 83 ? 8.404 6.694 -10.101 1.00 97.44 83 TYR A C 1
ATOM 637 O O . TYR A 1 83 ? 8.685 6.580 -11.295 1.00 97.44 83 TYR A O 1
ATOM 645 N N . HIS A 1 84 ? 9.298 6.454 -9.138 1.00 97.69 84 HIS A N 1
ATOM 646 C CA . HIS A 1 84 ? 10.699 6.119 -9.428 1.00 97.69 84 HIS A CA 1
ATOM 647 C C . HIS A 1 84 ? 10.850 4.801 -10.196 1.00 97.69 84 HIS A C 1
ATOM 649 O O . HIS A 1 84 ? 11.616 4.747 -11.156 1.00 97.69 84 HIS A O 1
ATOM 655 N N . LEU A 1 85 ? 10.084 3.764 -9.839 1.00 97.75 85 LEU A N 1
ATOM 656 C CA . LEU A 1 85 ? 10.068 2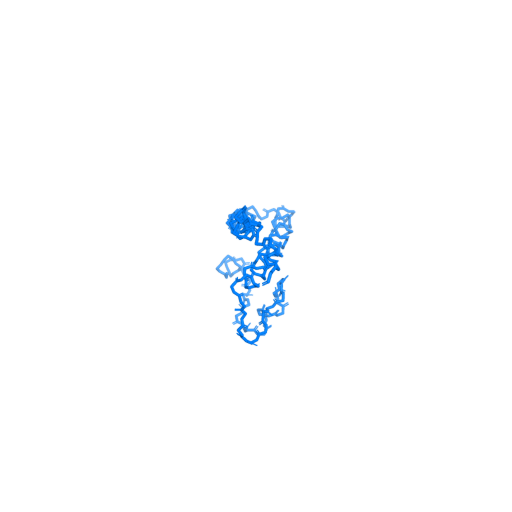.488 -10.566 1.00 97.75 85 LEU A CA 1
ATOM 657 C C . LEU A 1 85 ? 9.586 2.681 -12.010 1.00 97.75 85 LEU A C 1
ATOM 659 O O . LEU A 1 85 ? 10.212 2.193 -12.949 1.00 97.75 85 LEU A O 1
ATOM 663 N N . SER A 1 86 ? 8.515 3.458 -12.206 1.00 96.44 86 SER A N 1
ATOM 664 C CA . SER A 1 86 ? 8.003 3.767 -13.545 1.00 96.44 86 SER A CA 1
ATOM 665 C C . SER A 1 86 ? 9.013 4.548 -14.391 1.00 96.44 86 SER A C 1
ATOM 667 O O . SER A 1 86 ? 9.159 4.274 -15.581 1.00 96.44 86 SER A O 1
ATOM 669 N N . HIS A 1 87 ? 9.753 5.475 -13.776 1.00 94.56 87 HIS A N 1
ATOM 670 C CA . HIS A 1 87 ? 10.803 6.234 -14.446 1.00 94.56 87 HIS A CA 1
ATOM 671 C C . HIS A 1 87 ? 11.976 5.334 -14.845 1.00 94.56 87 HIS A C 1
ATOM 673 O O . HIS A 1 87 ? 12.487 5.453 -15.952 1.00 94.56 87 HIS A O 1
ATOM 679 N N . PHE A 1 88 ? 12.364 4.394 -13.981 1.00 93.38 88 PHE A N 1
ATOM 680 C CA . PHE A 1 88 ? 13.422 3.428 -14.276 1.00 93.38 88 PHE A CA 1
ATOM 681 C C . PHE A 1 88 ? 13.057 2.479 -15.428 1.00 93.38 88 PHE A C 1
ATOM 683 O O . PHE A 1 88 ? 13.914 2.092 -16.220 1.00 93.38 88 PHE A O 1
ATOM 690 N N . LEU A 1 89 ? 11.779 2.109 -15.543 1.00 94.25 89 LEU A N 1
ATOM 691 C CA . LEU A 1 89 ? 11.288 1.244 -16.617 1.00 94.25 89 LEU A CA 1
ATOM 692 C C . LEU A 1 89 ? 11.075 1.965 -17.947 1.00 94.25 89 LEU A C 1
ATOM 694 O O . LEU A 1 89 ? 10.875 1.278 -18.955 1.00 94.25 89 LEU A O 1
ATOM 698 N N . ALA A 1 90 ? 11.119 3.302 -17.956 1.00 90.88 90 ALA A N 1
ATOM 699 C CA . ALA A 1 90 ? 10.886 4.103 -19.145 1.00 90.88 90 ALA A CA 1
ATOM 700 C C . ALA A 1 90 ? 11.781 3.639 -20.313 1.00 90.88 90 ALA A C 1
ATOM 702 O O . ALA A 1 90 ? 12.915 3.201 -20.088 1.00 90.88 90 ALA A O 1
ATOM 703 N N . PRO A 1 91 ? 11.284 3.703 -21.565 1.00 83.12 91 PRO A N 1
ATOM 704 C CA . PRO A 1 91 ? 12.070 3.311 -22.725 1.00 83.12 91 PRO A CA 1
ATOM 705 C C . PRO A 1 91 ? 13.381 4.090 -22.761 1.00 83.12 91 PRO A C 1
ATOM 707 O O . PRO A 1 91 ? 13.375 5.322 -22.717 1.00 83.12 91 PRO A O 1
ATOM 710 N N . ASP A 1 92 ? 14.496 3.372 -22.854 1.00 74.2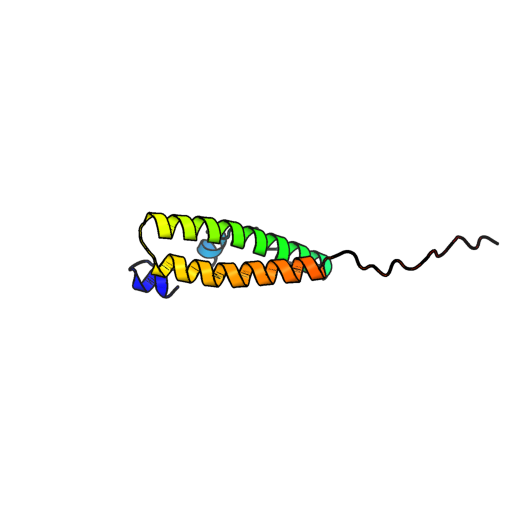5 92 ASP A N 1
ATOM 711 C CA . ASP A 1 92 ? 15.788 4.017 -23.011 1.00 74.25 92 ASP A CA 1
ATOM 712 C C . ASP A 1 92 ? 15.857 4.640 -24.412 1.00 74.25 92 ASP A C 1
ATOM 714 O O . ASP A 1 92 ? 15.599 3.986 -25.426 1.00 74.25 92 ASP A O 1
ATOM 718 N N . SER A 1 93 ? 16.151 5.936 -24.467 1.00 64.56 93 SER A N 1
ATOM 719 C CA . SER A 1 93 ? 16.199 6.699 -25.720 1.00 64.56 93 SER A CA 1
ATOM 720 C C . SER A 1 93 ? 17.422 6.363 -26.581 1.00 64.56 93 SER A C 1
ATOM 722 O O . SER A 1 93 ? 17.482 6.756 -27.748 1.00 64.56 93 SER A O 1
ATOM 724 N N . LEU A 1 94 ? 18.380 5.600 -26.043 1.00 58.59 94 LEU A N 1
ATOM 725 C CA . LEU A 1 94 ? 19.526 5.076 -26.781 1.00 58.59 94 LEU A CA 1
ATOM 726 C C . LEU A 1 94 ? 19.126 3.845 -27.603 1.00 58.59 94 LEU A C 1
ATOM 728 O O . LEU A 1 94 ? 19.549 2.716 -27.362 1.00 58.59 94 LEU A O 1
ATOM 732 N N . VAL A 1 95 ? 18.323 4.085 -28.638 1.00 58.88 95 VAL A N 1
ATOM 733 C CA . VAL A 1 95 ? 18.227 3.170 -29.773 1.00 58.88 95 VAL A CA 1
ATOM 734 C C . VAL A 1 95 ? 19.632 3.082 -30.367 1.00 58.88 95 VAL A C 1
ATOM 736 O O . VAL A 1 95 ? 20.141 4.078 -30.882 1.00 58.88 95 VAL A O 1
ATOM 739 N N . MET A 1 96 ? 20.276 1.913 -30.289 1.00 59.12 96 MET A N 1
ATOM 740 C CA . MET A 1 96 ? 21.470 1.630 -31.087 1.00 59.12 96 MET A CA 1
ATOM 741 C C . MET A 1 96 ? 21.090 1.870 -32.545 1.00 59.12 96 MET A C 1
ATOM 743 O O . MET A 1 96 ? 20.347 1.089 -33.143 1.00 59.12 96 MET A O 1
ATOM 747 N N . GLY A 1 97 ? 21.522 3.013 -33.075 1.00 54.88 97 GLY A N 1
ATOM 748 C CA . GLY A 1 97 ? 21.246 3.421 -34.436 1.00 54.88 97 GLY A CA 1
ATOM 749 C C . GLY A 1 97 ? 21.654 2.302 -35.379 1.00 54.88 97 GLY A C 1
ATOM 750 O O . GLY A 1 97 ? 22.826 1.967 -35.473 1.00 54.88 97 GLY A O 1
ATOM 751 N N . PHE A 1 98 ? 20.660 1.716 -36.040 1.00 57.12 98 PHE A N 1
ATOM 752 C CA . PHE A 1 98 ? 20.771 1.145 -37.373 1.00 57.12 98 PHE A CA 1
ATOM 753 C C . PHE A 1 98 ? 22.085 0.385 -37.657 1.00 57.12 98 PHE A C 1
ATOM 755 O O . PHE A 1 98 ? 22.951 0.870 -38.383 1.00 57.12 98 PHE A O 1
ATOM 762 N N . MET A 1 99 ? 22.215 -0.855 -37.176 1.00 55.91 99 MET A N 1
ATOM 763 C CA . MET A 1 99 ? 23.104 -1.820 -37.837 1.00 55.91 99 MET A CA 1
ATOM 764 C C . MET A 1 99 ? 22.401 -2.312 -39.104 1.00 55.91 99 MET A C 1
ATOM 766 O O . MET A 1 99 ? 21.815 -3.392 -39.147 1.00 55.91 99 MET A O 1
ATOM 770 N N . GLY A 1 100 ? 22.389 -1.449 -40.121 1.00 48.28 100 GLY A N 1
ATOM 771 C CA . GLY A 1 100 ? 21.961 -1.801 -41.463 1.00 48.28 100 GLY A CA 1
ATOM 772 C C . GLY A 1 100 ? 22.789 -2.973 -41.982 1.00 48.28 100 GLY A C 1
ATOM 773 O O . GLY A 1 100 ? 24.014 -2.970 -41.880 1.00 48.28 100 GLY A O 1
ATOM 774 N N . ASN A 1 101 ? 22.088 -3.967 -42.523 1.00 53.28 101 ASN A N 1
ATOM 775 C CA . ASN A 1 101 ? 22.616 -5.087 -43.294 1.00 53.28 101 ASN A CA 1
ATOM 776 C C . ASN A 1 101 ? 23.804 -4.675 -44.181 1.00 53.28 101 ASN A C 1
ATOM 778 O O . ASN A 1 101 ? 23.619 -4.074 -45.238 1.00 53.28 101 ASN A O 1
ATOM 782 N N . GLY A 1 102 ? 25.013 -5.064 -43.784 1.00 43.59 102 GLY A N 1
ATOM 783 C CA . GLY A 1 102 ? 26.157 -5.172 -44.679 1.00 43.59 102 GLY A CA 1
ATOM 784 C C . GLY A 1 102 ? 26.189 -6.577 -45.264 1.00 43.59 102 GLY A C 1
ATOM 785 O O . GLY A 1 102 ? 26.975 -7.405 -44.819 1.00 43.59 102 GLY A O 1
ATOM 786 N N . ALA A 1 103 ? 25.296 -6.861 -46.212 1.00 48.25 103 ALA A N 1
ATOM 787 C CA . ALA A 1 103 ? 25.505 -7.964 -47.137 1.00 48.25 103 ALA A CA 1
ATOM 788 C C . ALA A 1 103 ? 26.631 -7.558 -48.100 1.00 48.25 103 ALA A C 1
ATOM 790 O O . ALA A 1 103 ? 26.488 -6.555 -48.797 1.00 48.25 103 ALA A O 1
ATOM 791 N N . ASN A 1 104 ? 27.729 -8.312 -48.100 1.00 40.84 104 ASN A N 1
ATOM 792 C CA . ASN A 1 104 ? 28.627 -8.552 -49.233 1.00 40.84 104 ASN A CA 1
ATOM 793 C C . ASN A 1 104 ? 29.359 -9.868 -48.985 1.00 40.84 104 ASN A C 1
ATOM 795 O O . ASN A 1 104 ? 29.895 -10.024 -47.865 1.00 40.84 104 ASN A O 1
#

pLDDT: mean 90.84, std 14.09, range [40.84, 98.62]

Sequence (104 aa):
GERLNGLGGIPATSFAKLAELCCFTPESDGVYNSRQMVEHDLAAEQSIIQLVRSQAAQAESLGDRATRYLYEKILLKTEERAYHLSHFLAPDSLVMGFMGNGAN

Secondary structure (DSSP, 8-state):
-HHHHHTTPPPP-SHHHHHHT-SSPPPPSS---HHHHHHHHHHHHHHHHHHHHHHHHHHHHTT-HHHHHHHHHHHHHHHHHHHHHHHHHSPPS-----------

Foldseek 3Di:
DVVCVVVVHDDDDDPVVVCVPQQADDDDDDDDDPLVVLVRLLVSLVSLLVVLVVVLVVCVVVVVPVVNVVSVVVNVVSVVSNVVSVVVNPDDPPPVPDPDDPDD

Radius of gyration: 20.4 Å; chains: 1; bounding box: 44×30×70 Å